Protein AF-A0A8C5E4V5-F1 (afdb_monomer_lite)

InterPro domains:
  IPR000863 Sulfotransferase domain [PF00685] (46-91)
  IPR027417 P-loop containing nucleoside triphosphate hydrolase [G3DSA:3.40.50.300] (38-113)
  IPR027417 P-loop containing nucleoside triphosphate hydrolase [SSF52540] (39-110)
  IPR037359 Heparan sulfate sulfotransferase [PTHR10605] (29-109)

Secondary structure (DSSP, 8-state):
-HHHHHHHHHHHHHHHHHHHHHHHHHHHHHHTT-S-PPPEE---SEEE---TTTTHHHHHHHHTTSTTEEE-SS---GGGGGS-HHHHHHTSPEE-TTSEEEEE-TTGGG-----

Foldseek 3Di:
DVVVVVVVVVVVVVVVVVVVVVVVVVVVVLVPQPDFDWFAQDAAPEEAQDDVVPCVVVVVVVQVVDPQEDEQPDADDCVCPVVDPVVNSVSWDRHTSNHGTYYYDNCNVPPDPDD

Organism: Gouania willdenowi (NCBI:txid441366)

Structure (mmCIF, N/CA/C/O backbone):
data_AF-A0A8C5E4V5-F1
#
_entry.id   AF-A0A8C5E4V5-F1
#
loop_
_atom_site.group_PDB
_atom_site.id
_atom_site.type_symbol
_atom_site.label_atom_id
_atom_site.label_alt_id
_atom_site.label_comp_id
_atom_site.label_asym_id
_atom_site.label_entity_id
_atom_site.label_seq_id
_atom_site.pdbx_PDB_ins_code
_atom_site.Cartn_x
_atom_site.Cartn_y
_atom_site.Cartn_z
_atom_site.occupancy
_atom_site.B_iso_or_equiv
_atom_site.auth_seq_id
_atom_site.auth_comp_id
_atom_site.auth_asym_id
_atom_site.auth_atom_id
_atom_site.pdbx_PDB_model_num
ATOM 1 N N . MET A 1 1 ? -9.173 46.597 8.078 1.00 83.88 1 MET A N 1
ATOM 2 C CA . MET A 1 1 ? -8.105 45.690 8.565 1.00 83.88 1 MET A CA 1
ATOM 3 C C . MET A 1 1 ? -8.649 44.554 9.434 1.00 83.88 1 MET A C 1
ATOM 5 O O . MET A 1 1 ? -8.248 43.423 9.221 1.00 83.88 1 MET A O 1
ATOM 9 N N . LEU A 1 2 ? -9.594 44.792 10.354 1.00 93.81 2 LEU A N 1
ATOM 10 C CA . LEU A 1 2 ? -10.179 43.715 11.175 1.00 93.81 2 LEU A CA 1
ATOM 11 C C . LEU A 1 2 ? -11.005 42.696 10.358 1.00 93.81 2 LEU A C 1
ATOM 13 O O . LEU A 1 2 ? -10.870 41.494 10.549 1.00 93.81 2 LEU A O 1
ATOM 17 N N . TRP A 1 3 ? -11.804 43.168 9.395 1.00 90.75 3 TRP A N 1
ATOM 18 C CA . TRP A 1 3 ? -12.663 42.307 8.568 1.00 90.75 3 TRP A CA 1
ATOM 19 C C . TRP A 1 3 ? -11.881 41.338 7.672 1.00 90.75 3 TRP A C 1
ATOM 21 O O . TRP A 1 3 ? -12.256 40.182 7.522 1.00 90.75 3 TRP A O 1
ATOM 31 N N . THR A 1 4 ? -10.757 41.787 7.111 1.00 94.31 4 THR A N 1
ATOM 32 C CA . THR A 1 4 ? -9.878 40.942 6.290 1.00 94.31 4 THR A CA 1
ATOM 33 C C . THR A 1 4 ? -9.225 39.842 7.122 1.00 94.31 4 THR A C 1
ATOM 35 O O . THR A 1 4 ? -9.109 38.716 6.652 1.00 94.31 4 THR A O 1
ATOM 38 N N . VAL A 1 5 ? -8.859 40.139 8.375 1.00 95.94 5 VAL A N 1
ATOM 39 C CA . VAL A 1 5 ? -8.329 39.139 9.315 1.00 95.94 5 VAL A CA 1
ATOM 40 C C . VAL A 1 5 ? -9.419 38.143 9.714 1.00 95.94 5 VAL A C 1
ATOM 42 O O . VAL A 1 5 ? -9.175 36.943 9.713 1.00 95.94 5 VAL A O 1
ATOM 45 N N . LEU A 1 6 ? -10.639 38.612 9.984 1.00 96.25 6 LEU A N 1
ATOM 46 C CA . LEU A 1 6 ? -11.760 37.754 10.372 1.00 96.25 6 LEU A CA 1
ATOM 47 C C . LEU A 1 6 ? -12.195 36.821 9.228 1.00 96.25 6 LEU A C 1
ATOM 49 O O . LEU A 1 6 ? -12.428 35.636 9.451 1.00 96.25 6 LEU A O 1
ATOM 53 N N . PHE A 1 7 ? -12.207 37.324 7.991 1.00 96.50 7 PHE A N 1
ATOM 54 C CA . PHE A 1 7 ? -12.458 36.520 6.795 1.00 96.50 7 PHE A CA 1
ATOM 55 C C . PHE A 1 7 ? -11.343 35.496 6.537 1.00 96.50 7 PHE A C 1
ATOM 57 O O . PHE A 1 7 ? -11.631 34.337 6.244 1.00 96.50 7 PHE A O 1
ATOM 64 N N . ALA A 1 8 ? -10.074 35.881 6.708 1.00 95.56 8 ALA A N 1
ATOM 65 C CA . ALA A 1 8 ? -8.949 34.954 6.589 1.00 95.56 8 ALA A CA 1
ATOM 66 C C . ALA A 1 8 ? -8.998 33.842 7.654 1.00 95.56 8 ALA A C 1
ATOM 68 O O . ALA A 1 8 ? -8.788 32.676 7.327 1.00 95.56 8 ALA A O 1
ATOM 69 N N . LEU A 1 9 ? -9.336 34.170 8.906 1.00 95.94 9 LEU A N 1
ATOM 70 C CA . LEU A 1 9 ? -9.507 33.182 9.977 1.00 95.94 9 LEU A CA 1
ATOM 71 C C . LEU A 1 9 ? -10.674 32.227 9.699 1.00 95.94 9 LEU A C 1
ATOM 73 O O . LEU A 1 9 ? -10.533 31.025 9.917 1.00 95.94 9 LEU A O 1
ATOM 77 N N . LEU A 1 10 ? -11.791 32.733 9.166 1.00 96.44 10 LEU A N 1
ATOM 78 C CA . LEU A 1 10 ? -12.921 31.903 8.742 1.00 96.44 10 LEU A CA 1
ATOM 79 C C . LEU A 1 10 ? -12.504 30.930 7.629 1.00 96.44 10 LEU A C 1
ATOM 81 O O . LEU A 1 10 ? -12.789 29.740 7.723 1.00 96.44 10 LEU A O 1
ATOM 85 N N . LEU A 1 11 ? -11.787 31.411 6.607 1.00 96.19 11 LEU A N 1
ATOM 86 C CA . LEU A 1 11 ? -11.284 30.567 5.519 1.00 96.19 11 LEU A CA 1
ATOM 87 C C . LEU A 1 11 ? -10.325 29.488 6.027 1.00 96.19 11 LEU A C 1
ATOM 89 O O . LEU A 1 11 ? -10.443 28.334 5.623 1.00 96.19 11 LEU A O 1
ATOM 93 N N . ILE A 1 12 ? -9.415 29.832 6.943 1.00 96.25 12 ILE A N 1
ATOM 94 C CA . ILE A 1 12 ? -8.496 28.865 7.554 1.00 96.25 12 ILE A CA 1
ATOM 95 C C . ILE A 1 12 ? -9.281 27.818 8.354 1.00 96.25 12 ILE A C 1
ATOM 97 O O . ILE A 1 12 ? -9.052 26.628 8.164 1.00 96.25 12 ILE A O 1
ATOM 101 N N . LEU A 1 13 ? -10.243 28.220 9.190 1.00 96.06 13 LEU A N 1
ATOM 102 C CA . LEU A 1 13 ? -11.082 27.288 9.955 1.00 96.06 13 LEU A CA 1
ATOM 103 C C . LEU A 1 13 ? -11.893 26.353 9.044 1.00 96.06 13 LEU A C 1
ATOM 105 O O . LEU A 1 13 ? -11.969 25.149 9.299 1.00 96.06 13 LEU A O 1
ATOM 109 N N . VAL A 1 14 ? -12.449 26.869 7.946 1.00 96.25 14 VAL A N 1
ATOM 110 C CA . VAL A 1 14 ? -13.151 26.050 6.946 1.00 96.25 14 VAL A CA 1
ATOM 111 C C . VAL A 1 14 ? -12.186 25.061 6.291 1.00 96.25 14 VAL A C 1
ATOM 113 O O . VAL A 1 14 ? -12.484 23.876 6.202 1.00 96.25 14 VAL A O 1
ATOM 116 N N . LEU A 1 15 ? -10.991 25.494 5.897 1.00 95.38 15 LEU A N 1
ATOM 117 C CA . LEU A 1 15 ? -10.023 24.619 5.236 1.00 95.38 15 LEU A CA 1
ATOM 118 C C . LEU A 1 15 ? -9.493 23.524 6.182 1.00 95.38 15 LEU A C 1
ATOM 120 O O . LEU A 1 15 ? -9.353 22.371 5.774 1.00 95.38 15 LEU A O 1
ATOM 124 N N . GLN A 1 16 ? -9.288 23.850 7.463 1.00 94.62 16 GLN A N 1
ATOM 125 C CA . GLN A 1 16 ? -8.913 22.886 8.503 1.00 94.62 16 GLN A CA 1
ATOM 126 C C . GLN A 1 16 ? -10.030 21.872 8.786 1.00 94.62 16 GLN A C 1
ATOM 128 O O . GLN A 1 16 ? -9.755 20.680 8.914 1.00 94.62 16 GLN A O 1
ATOM 133 N N . THR A 1 17 ? -11.294 22.306 8.836 1.00 92.75 17 THR A N 1
ATOM 134 C CA . THR A 1 17 ? -12.431 21.390 9.048 1.00 92.75 17 THR A CA 1
ATOM 135 C C . THR A 1 17 ? -12.646 20.461 7.855 1.00 92.75 17 THR A C 1
ATOM 137 O O . THR A 1 17 ? -12.847 19.267 8.060 1.00 92.75 17 THR A O 1
ATOM 140 N N . GLN A 1 18 ? -12.514 20.956 6.621 1.00 92.31 18 GLN A N 1
ATOM 141 C CA . GLN A 1 18 ? -12.588 20.127 5.409 1.00 92.31 18 GLN A CA 1
ATOM 142 C C . GLN A 1 18 ? -11.464 19.083 5.360 1.00 92.31 18 GLN A C 1
ATOM 144 O O . GLN A 1 18 ? -11.721 17.906 5.107 1.00 92.31 18 GLN A O 1
ATOM 149 N N . MET A 1 19 ? -10.229 19.481 5.685 1.00 89.06 19 MET A N 1
ATOM 150 C CA . MET A 1 19 ? -9.109 18.548 5.826 1.00 89.06 19 MET A CA 1
ATOM 151 C C . MET A 1 19 ? -9.368 17.502 6.912 1.00 89.06 19 MET A C 1
ATOM 153 O O . MET A 1 19 ? -9.119 16.319 6.694 1.00 89.06 19 MET A O 1
ATOM 157 N N . PHE A 1 20 ? -9.891 17.909 8.069 1.00 88.00 20 PHE A N 1
ATOM 158 C CA . PHE A 1 20 ? -10.152 16.997 9.179 1.00 88.00 20 PHE A CA 1
ATOM 159 C C . PHE A 1 20 ? -11.266 15.992 8.864 1.00 88.00 20 PHE A C 1
ATOM 161 O O . PHE A 1 20 ? -11.134 14.816 9.194 1.00 88.00 20 PHE A O 1
ATOM 168 N N . VAL A 1 21 ? -12.337 16.424 8.191 1.00 86.50 21 VAL A N 1
ATOM 169 C CA . VAL A 1 21 ? -13.414 15.537 7.724 1.00 86.50 21 VAL A CA 1
ATOM 170 C C . VAL A 1 21 ? -12.884 14.560 6.676 1.00 86.50 21 VAL A C 1
ATOM 172 O O . VAL A 1 21 ? -13.125 13.365 6.800 1.00 86.50 21 VAL A O 1
ATOM 175 N N . CYS A 1 22 ? -12.094 15.032 5.707 1.00 77.19 22 CYS A N 1
ATOM 176 C CA . CYS A 1 22 ? -11.460 14.176 4.702 1.00 77.19 22 CYS A CA 1
ATOM 177 C C . CYS A 1 22 ? -10.533 13.131 5.346 1.00 77.19 22 CYS A C 1
ATOM 179 O O . CYS A 1 22 ? -10.612 11.944 5.037 1.00 77.19 22 CYS A O 1
ATOM 181 N N . LEU A 1 23 ? -9.703 13.547 6.307 1.00 78.00 23 LEU A N 1
ATOM 182 C CA . LEU A 1 23 ? -8.795 12.652 7.022 1.00 78.00 23 LEU A CA 1
ATOM 183 C C . LEU A 1 23 ? -9.555 11.643 7.895 1.00 78.00 23 LEU A C 1
ATOM 185 O O . LEU A 1 23 ? -9.177 10.472 7.946 1.00 78.00 23 LEU A O 1
ATOM 189 N N . LYS A 1 24 ? -10.643 12.072 8.551 1.00 78.56 24 LYS A N 1
ATOM 190 C CA . LYS A 1 24 ? -11.530 11.166 9.286 1.00 78.56 24 LYS A CA 1
ATOM 191 C C . LYS A 1 24 ? -12.157 10.146 8.356 1.00 78.56 24 LYS A C 1
ATOM 193 O O . LYS A 1 24 ? -12.103 8.975 8.695 1.00 78.56 24 LYS A O 1
ATOM 198 N N . GLU A 1 25 ? -12.661 10.565 7.200 1.00 75.56 25 GLU A N 1
ATOM 199 C CA . GLU A 1 25 ? -13.302 9.680 6.228 1.00 75.56 25 GLU A CA 1
ATOM 200 C C . GLU A 1 25 ? -12.322 8.648 5.647 1.00 75.56 25 GLU A C 1
ATOM 202 O O . GLU A 1 25 ? -12.647 7.468 5.504 1.00 75.56 25 GLU A O 1
ATOM 207 N N . LEU A 1 26 ? -11.074 9.059 5.396 1.00 62.75 26 LEU A N 1
ATOM 208 C CA . LEU A 1 26 ? -9.988 8.143 5.040 1.00 62.75 26 LEU A CA 1
ATOM 209 C C . LEU A 1 26 ? -9.668 7.161 6.181 1.00 62.75 26 LEU A C 1
ATOM 211 O O . LEU A 1 26 ? -9.434 5.979 5.922 1.00 62.75 26 LEU A O 1
ATOM 215 N N . ARG A 1 27 ? -9.707 7.606 7.445 1.00 64.88 27 ARG A N 1
ATOM 216 C CA . ARG A 1 27 ? -9.503 6.735 8.616 1.00 64.88 27 ARG A CA 1
ATOM 217 C C . ARG A 1 27 ? -10.673 5.763 8.828 1.00 64.88 27 ARG A C 1
ATOM 219 O O . ARG A 1 27 ? -10.416 4.588 9.079 1.00 64.88 27 ARG A O 1
ATOM 226 N N . THR A 1 28 ? -11.934 6.187 8.692 1.00 55.31 28 THR A N 1
ATOM 227 C CA . THR A 1 28 ? -13.123 5.319 8.848 1.00 55.31 28 THR A CA 1
ATOM 228 C C . THR A 1 28 ? -13.224 4.260 7.760 1.00 55.31 28 THR A C 1
ATOM 230 O O . THR A 1 28 ? -13.613 3.129 8.062 1.00 55.31 28 THR A O 1
ATOM 233 N N . ARG A 1 29 ? -12.806 4.565 6.522 1.00 53.06 29 ARG A N 1
ATOM 234 C CA . ARG A 1 29 ? -12.667 3.549 5.461 1.00 53.06 29 ARG A CA 1
ATOM 235 C C . ARG A 1 29 ? -11.672 2.445 5.821 1.00 53.06 29 ARG A C 1
A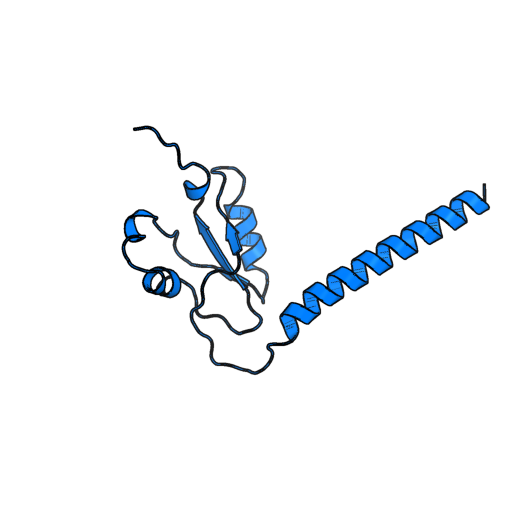TOM 237 O O . ARG A 1 29 ? -11.843 1.316 5.380 1.00 53.06 29 ARG A O 1
ATOM 244 N N . HIS A 1 30 ? -10.669 2.742 6.646 1.00 55.47 30 HIS A N 1
ATOM 245 C CA . HIS A 1 30 ? -9.716 1.740 7.128 1.00 55.47 30 HIS A CA 1
ATOM 246 C C . HIS A 1 30 ? -10.259 0.919 8.313 1.00 55.47 30 HIS A C 1
ATOM 248 O O . HIS A 1 30 ? -9.864 -0.226 8.511 1.00 55.47 30 HIS A O 1
ATOM 254 N N . SER A 1 31 ? -11.172 1.485 9.114 1.00 52.56 31 SER A N 1
ATOM 255 C CA . SER A 1 31 ? -11.671 0.868 10.355 1.00 52.56 31 SER A CA 1
ATOM 256 C C . SER A 1 31 ? -12.909 -0.022 10.189 1.00 52.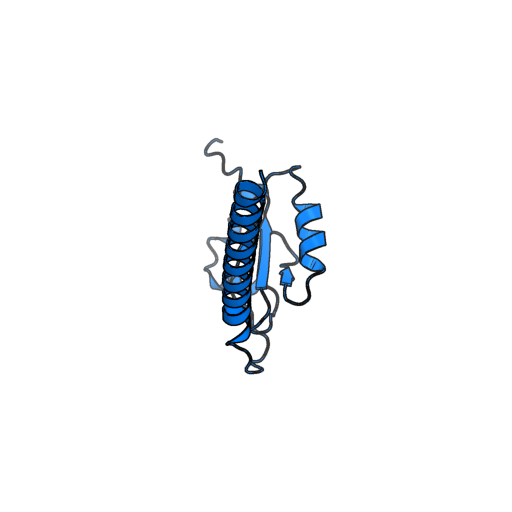56 31 SER A C 1
ATOM 258 O O . SER A 1 31 ? -13.214 -0.792 11.090 1.00 52.56 31 SER A O 1
ATOM 260 N N . THR A 1 32 ? -13.618 0.031 9.060 1.00 52.38 32 THR A N 1
ATOM 261 C CA . THR A 1 32 ? -14.883 -0.712 8.861 1.00 52.38 32 THR A CA 1
ATOM 262 C C . THR A 1 32 ? -14.718 -2.215 8.583 1.00 52.38 32 THR A C 1
ATOM 264 O O . THR A 1 32 ? -15.711 -2.923 8.454 1.00 52.38 32 THR A O 1
ATOM 267 N N . LEU A 1 33 ? -13.486 -2.736 8.564 1.00 54.66 33 LEU A N 1
ATOM 268 C CA . LEU A 1 33 ? -13.192 -4.169 8.418 1.00 54.66 33 LEU A CA 1
ATOM 269 C C . LEU A 1 33 ? -12.777 -4.850 9.740 1.00 54.66 33 LEU A C 1
ATOM 271 O O . LEU A 1 33 ? -12.120 -5.889 9.736 1.00 54.66 33 LEU A O 1
ATOM 275 N N . SER A 1 34 ? -13.113 -4.267 10.891 1.00 54.19 34 SER A N 1
ATOM 276 C CA . SER A 1 34 ? -12.718 -4.763 12.214 1.00 54.19 34 SER A CA 1
ATOM 277 C C . SER A 1 34 ? -13.601 -5.914 12.718 1.00 54.19 34 SER A C 1
ATOM 279 O O . SER A 1 34 ? -14.155 -5.851 13.813 1.00 54.19 34 SER A O 1
ATOM 281 N N . PHE A 1 35 ? -13.724 -6.981 11.933 1.00 63.28 35 PHE A N 1
ATOM 282 C CA . PHE A 1 35 ? -13.895 -8.312 12.511 1.00 63.28 35 PHE A CA 1
ATOM 283 C C . PHE A 1 35 ? -12.503 -8.946 12.579 1.00 63.28 35 PHE A C 1
ATOM 285 O O . PHE A 1 35 ? -11.733 -8.781 11.628 1.00 63.28 35 PHE A O 1
ATOM 292 N N . PRO A 1 36 ? -12.133 -9.640 13.671 1.00 65.38 36 PRO A N 1
ATOM 293 C CA . PRO A 1 36 ? -10.844 -10.313 13.776 1.00 65.38 36 PRO A CA 1
ATOM 294 C C . PRO A 1 36 ? -10.843 -11.539 12.857 1.00 65.38 36 PRO A C 1
ATOM 296 O O . PRO A 1 36 ? -11.012 -12.677 13.286 1.00 65.38 36 PRO A O 1
ATOM 299 N N . LEU A 1 37 ? -10.706 -11.292 11.557 1.00 74.06 37 LEU A N 1
ATOM 300 C CA . LEU A 1 37 ? -10.416 -12.319 10.575 1.00 74.06 37 LEU A CA 1
ATOM 301 C C . LEU A 1 37 ? -8.970 -12.777 10.780 1.00 74.06 37 LEU A C 1
ATOM 303 O O . LEU A 1 37 ? -8.104 -11.947 11.082 1.00 74.06 37 LEU A O 1
ATOM 307 N N . PRO A 1 38 ? -8.687 -14.076 10.602 1.00 84.44 38 PRO A N 1
ATOM 308 C CA . PRO A 1 38 ? -7.320 -14.558 10.638 1.00 84.44 38 PRO A CA 1
ATOM 309 C C . PRO A 1 38 ? -6.472 -13.793 9.605 1.00 84.44 38 PRO A C 1
ATOM 311 O O . PRO A 1 38 ? -6.958 -13.502 8.500 1.00 84.44 38 PRO A O 1
ATOM 314 N N . PRO A 1 39 ? -5.213 -13.459 9.940 1.00 88.12 39 PRO A N 1
ATOM 315 C CA . PRO A 1 39 ? -4.293 -12.862 8.987 1.00 88.12 39 PRO A CA 1
ATOM 316 C C . PRO A 1 39 ? -4.208 -13.734 7.737 1.00 88.12 39 PRO A C 1
ATOM 318 O O . PRO A 1 39 ? -4.076 -14.955 7.829 1.00 88.12 39 PRO A O 1
ATOM 321 N N . HIS A 1 40 ? -4.273 -13.114 6.566 1.00 90.88 40 HIS A N 1
ATOM 322 C CA . HIS A 1 40 ? -4.152 -13.818 5.295 1.00 90.88 40 HIS A CA 1
ATOM 323 C C . HIS A 1 40 ? -3.234 -13.050 4.349 1.00 90.88 40 HIS A C 1
ATOM 325 O O . HIS A 1 40 ? -2.987 -11.851 4.512 1.00 90.88 40 HIS A O 1
ATOM 331 N N . GLN A 1 41 ? -2.686 -13.765 3.369 1.00 92.31 41 GLN A N 1
ATOM 332 C CA . GLN A 1 41 ? -1.910 -13.146 2.305 1.00 92.31 41 GLN A CA 1
ATOM 333 C C . GLN A 1 41 ? -2.878 -12.494 1.324 1.00 92.31 41 GLN A C 1
ATOM 335 O O . GLN A 1 41 ? -3.791 -13.140 0.807 1.00 92.31 41 GLN A O 1
ATOM 340 N N . ARG A 1 42 ? -2.664 -11.215 1.044 1.00 90.94 42 ARG A N 1
ATOM 341 C CA . ARG A 1 42 ? -3.411 -10.449 0.043 1.00 90.94 42 ARG A CA 1
ATOM 342 C C . ARG A 1 42 ? -2.441 -9.720 -0.864 1.00 90.94 42 ARG A C 1
ATOM 344 O O . ARG A 1 42 ? -1.246 -9.678 -0.601 1.00 90.94 42 ARG A O 1
ATOM 351 N N . LEU A 1 43 ? -2.965 -9.191 -1.960 1.00 91.75 43 LEU A N 1
ATOM 352 C CA . LEU A 1 43 ? -2.176 -8.371 -2.871 1.00 91.75 43 LEU A CA 1
ATOM 353 C C . LEU A 1 43 ? -1.757 -7.068 -2.174 1.00 91.75 43 LEU A C 1
ATOM 355 O O . LEU A 1 43 ? -2.470 -6.612 -1.274 1.00 91.75 43 LEU A O 1
ATOM 359 N N . PRO A 1 44 ? -0.628 -6.466 -2.578 1.00 91.62 44 PRO A N 1
ATOM 360 C CA . PRO A 1 44 ? -0.215 -5.190 -2.025 1.00 91.62 44 PRO A CA 1
ATOM 361 C C . PRO A 1 44 ? -1.260 -4.119 -2.335 1.00 91.62 44 PRO A C 1
ATOM 363 O O . PRO A 1 44 ? -1.726 -3.995 -3.468 1.00 91.62 44 PRO A O 1
ATOM 366 N N . GLY A 1 45 ? -1.625 -3.347 -1.313 1.00 91.06 45 GLY A N 1
ATOM 367 C CA . GLY A 1 45 ? -2.508 -2.191 -1.462 1.00 91.06 45 GLY A CA 1
ATOM 368 C C . GLY A 1 45 ? -1.769 -0.960 -1.987 1.00 91.06 45 GLY A C 1
ATOM 369 O O . GLY A 1 45 ? -2.397 -0.056 -2.529 1.00 91.06 45 GLY A O 1
ATOM 370 N N . ALA A 1 46 ? -0.439 -0.936 -1.862 1.00 91.81 46 ALA A N 1
ATOM 371 C CA . ALA A 1 46 ? 0.415 0.061 -2.493 1.00 91.81 46 ALA A CA 1
ATOM 372 C C . ALA A 1 46 ? 1.807 -0.504 -2.823 1.00 91.81 46 ALA A C 1
ATOM 374 O O . ALA A 1 46 ? 2.296 -1.442 -2.190 1.00 91.81 46 ALA A O 1
ATOM 375 N N . ILE A 1 47 ? 2.430 0.078 -3.850 1.00 91.19 47 ILE A N 1
ATOM 376 C CA . ILE A 1 47 ? 3.704 -0.369 -4.419 1.00 91.19 47 ILE A CA 1
ATOM 377 C C . ILE A 1 47 ? 4.641 0.834 -4.549 1.00 91.19 47 ILE A C 1
ATOM 379 O O . ILE A 1 47 ? 4.286 1.849 -5.150 1.00 91.19 47 ILE A O 1
ATOM 383 N N . ILE A 1 48 ? 5.860 0.712 -4.028 1.00 91.62 48 ILE A N 1
ATOM 384 C CA . ILE A 1 48 ? 6.937 1.683 -4.223 1.00 91.62 48 ILE A CA 1
ATOM 385 C C . ILE A 1 48 ? 7.739 1.270 -5.462 1.00 91.62 48 ILE A C 1
ATOM 387 O O . ILE A 1 48 ? 8.582 0.373 -5.415 1.00 91.62 48 ILE A O 1
ATOM 391 N N . ILE A 1 49 ? 7.487 1.955 -6.574 1.00 90.06 49 ILE A N 1
ATOM 392 C CA . ILE A 1 49 ? 8.021 1.605 -7.900 1.00 90.06 49 ILE A CA 1
ATOM 393 C C . ILE A 1 49 ? 9.452 2.113 -8.175 1.00 90.06 49 ILE A C 1
ATOM 395 O O . ILE A 1 49 ? 10.087 1.692 -9.138 1.00 90.06 49 ILE A O 1
ATOM 399 N N . GLY A 1 50 ? 9.976 3.040 -7.367 1.00 87.00 50 GLY A N 1
ATOM 400 C CA . GLY A 1 50 ? 11.252 3.720 -7.624 1.00 87.00 50 GLY A CA 1
ATOM 401 C C . GLY A 1 50 ? 11.288 5.152 -7.079 1.00 87.00 50 GLY A C 1
ATOM 402 O O . GLY A 1 50 ? 10.393 5.546 -6.342 1.00 87.00 50 GLY A O 1
ATOM 403 N N . VAL A 1 51 ? 12.317 5.958 -7.369 1.00 87.31 51 VAL A N 1
ATOM 404 C CA . VAL A 1 51 ? 13.473 5.688 -8.253 1.00 87.31 51 VAL A CA 1
ATOM 405 C C . VAL A 1 51 ? 14.716 5.237 -7.483 1.00 87.31 51 VAL A C 1
ATOM 407 O O . VAL A 1 51 ? 14.872 5.507 -6.288 1.00 87.31 51 VAL A O 1
ATOM 410 N N . ARG A 1 52 ? 15.646 4.553 -8.162 1.00 80.69 52 ARG A N 1
ATOM 411 C CA . ARG A 1 52 ? 16.959 4.229 -7.578 1.00 80.69 52 ARG A CA 1
ATOM 412 C C . ARG A 1 52 ? 17.643 5.513 -7.098 1.00 80.69 52 ARG A C 1
ATOM 414 O O . ARG A 1 52 ? 17.639 6.512 -7.803 1.00 80.69 52 ARG A O 1
ATOM 421 N N . LYS A 1 53 ? 18.231 5.471 -5.897 1.00 83.38 53 LYS A N 1
ATOM 422 C CA . LYS A 1 53 ? 18.865 6.622 -5.219 1.00 83.38 53 LYS A CA 1
ATOM 423 C C . LYS A 1 53 ? 17.922 7.793 -4.875 1.00 83.38 53 LYS A C 1
ATOM 425 O O . LYS A 1 53 ? 18.393 8.781 -4.334 1.00 83.38 53 LYS A O 1
ATOM 430 N N . GLY A 1 54 ? 16.608 7.664 -5.075 1.00 84.81 54 GLY A N 1
ATOM 431 C CA . GLY A 1 54 ? 15.607 8.666 -4.674 1.00 84.81 54 GLY A CA 1
ATOM 432 C C . GLY A 1 54 ? 15.163 8.583 -3.209 1.00 84.81 54 GLY A C 1
ATOM 433 O O . GLY A 1 54 ? 14.137 9.145 -2.853 1.00 84.81 54 GLY A O 1
ATOM 434 N N . GLY A 1 55 ? 15.872 7.829 -2.362 1.00 87.62 55 GLY A N 1
ATOM 435 C CA . GLY A 1 55 ? 15.502 7.670 -0.950 1.00 87.62 55 GLY A CA 1
ATOM 436 C C . GLY A 1 55 ? 14.392 6.648 -0.671 1.00 87.62 55 GLY A C 1
ATOM 437 O O . GLY A 1 55 ? 13.842 6.636 0.426 1.00 87.62 55 GLY A O 1
ATOM 438 N N . THR A 1 56 ? 14.085 5.735 -1.602 1.00 88.81 56 THR A N 1
ATOM 439 C CA . THR A 1 56 ? 13.036 4.709 -1.400 1.00 88.81 56 THR A CA 1
ATOM 440 C C . THR A 1 56 ? 13.277 3.795 -0.199 1.00 88.81 56 THR A C 1
ATOM 442 O O . THR A 1 56 ? 12.324 3.283 0.378 1.00 88.81 56 THR A O 1
ATOM 445 N N . ARG A 1 57 ? 14.537 3.614 0.215 1.00 86.38 57 ARG A N 1
ATOM 446 C CA . ARG A 1 57 ? 14.882 2.888 1.443 1.00 86.38 57 ARG A CA 1
ATOM 447 C C . ARG A 1 57 ? 14.463 3.646 2.706 1.00 86.38 57 ARG A C 1
ATOM 449 O O . ARG A 1 57 ? 13.879 3.035 3.587 1.00 86.38 57 ARG A O 1
ATOM 456 N N . ALA A 1 58 ? 14.714 4.953 2.769 1.00 90.31 58 ALA A N 1
ATOM 457 C CA . ALA A 1 58 ? 14.317 5.774 3.914 1.00 90.31 58 ALA A CA 1
ATOM 458 C C . ALA A 1 58 ? 12.788 5.851 4.036 1.00 90.31 58 ALA A C 1
ATOM 460 O O . ALA A 1 58 ? 12.243 5.731 5.128 1.00 90.31 58 ALA A O 1
ATOM 461 N N . LEU A 1 59 ? 12.091 5.968 2.899 1.00 90.81 59 LEU A N 1
ATOM 462 C CA . LEU A 1 59 ? 10.631 5.889 2.862 1.00 90.81 59 LEU A CA 1
ATOM 463 C C . LEU A 1 59 ? 10.125 4.544 3.404 1.00 90.81 59 LEU A C 1
ATOM 465 O O . LEU A 1 59 ? 9.202 4.520 4.210 1.00 90.81 59 LEU A O 1
ATOM 469 N N . LEU A 1 60 ? 10.744 3.438 2.985 1.00 88.38 60 LEU A N 1
ATOM 470 C CA 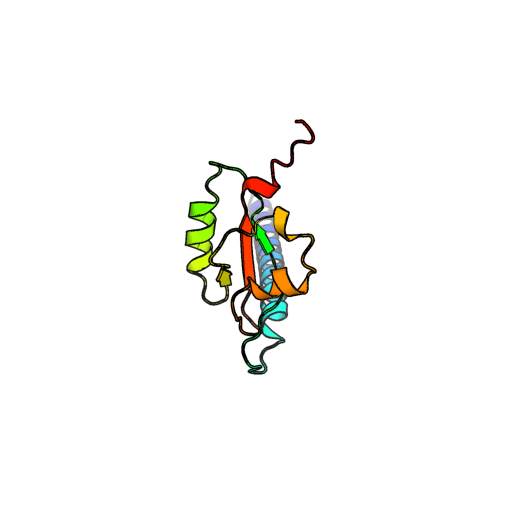. LEU A 1 60 ? 10.392 2.098 3.452 1.00 88.38 60 LEU A CA 1
ATOM 471 C C . LEU A 1 60 ? 10.596 1.949 4.964 1.00 88.38 60 LEU A C 1
ATOM 473 O O . LEU A 1 60 ? 9.702 1.460 5.645 1.00 88.38 60 LEU A O 1
ATOM 477 N N . GLU A 1 61 ? 11.736 2.397 5.492 1.00 89.56 61 GLU A N 1
ATOM 478 C CA . GLU A 1 61 ? 12.028 2.346 6.930 1.00 89.56 61 GLU A CA 1
ATOM 479 C C . GLU A 1 61 ? 11.026 3.183 7.738 1.00 89.56 61 GLU A C 1
ATOM 481 O O . GLU A 1 61 ? 10.534 2.721 8.763 1.00 89.56 61 GLU A O 1
ATOM 486 N N . MET A 1 62 ? 10.648 4.365 7.242 1.00 92.00 62 MET A N 1
ATOM 487 C CA . MET A 1 62 ? 9.655 5.221 7.894 1.00 92.00 62 MET A CA 1
ATOM 488 C C . MET A 1 62 ? 8.247 4.610 7.881 1.00 92.00 62 MET A C 1
ATOM 490 O O . MET A 1 62 ? 7.545 4.667 8.888 1.00 92.00 62 MET A O 1
ATOM 494 N N . LEU A 1 63 ? 7.838 3.994 6.769 1.00 91.12 63 LEU A N 1
ATOM 495 C CA . LEU A 1 63 ? 6.544 3.312 6.666 1.00 91.12 63 LEU A CA 1
ATOM 496 C C . LEU A 1 63 ? 6.478 2.065 7.554 1.00 91.12 63 LEU A C 1
ATOM 498 O O . LEU A 1 63 ? 5.435 1.794 8.139 1.00 91.12 63 LEU A O 1
ATOM 502 N N . ASN A 1 64 ? 7.594 1.350 7.710 1.00 88.06 64 ASN A N 1
ATOM 503 C CA . ASN A 1 64 ? 7.680 0.155 8.548 1.00 88.06 64 ASN A CA 1
ATOM 504 C C . ASN A 1 64 ? 7.554 0.447 10.058 1.00 88.06 64 ASN A C 1
ATOM 506 O O . ASN A 1 64 ? 7.401 -0.479 10.848 1.00 88.06 64 ASN A O 1
ATOM 510 N N . LEU A 1 65 ? 7.616 1.715 10.479 1.00 90.69 65 LEU A N 1
ATOM 511 C CA . LEU A 1 65 ? 7.327 2.115 11.863 1.00 90.69 65 LEU A CA 1
ATOM 512 C C . LEU A 1 65 ? 5.821 2.175 12.161 1.00 90.69 65 LEU A C 1
ATOM 514 O O . LEU A 1 65 ? 5.433 2.264 13.325 1.00 90.69 65 LEU A O 1
ATOM 518 N N . HIS A 1 66 ? 4.964 2.173 11.136 1.00 91.31 66 HIS A N 1
ATOM 519 C CA . HIS A 1 66 ? 3.528 2.333 11.313 1.00 91.31 66 HIS A CA 1
ATOM 520 C C . HIS A 1 66 ? 2.855 0.983 11.634 1.00 91.31 66 HIS A C 1
ATOM 522 O O . HIS A 1 66 ? 2.981 0.050 10.845 1.00 91.31 66 HIS A O 1
ATOM 528 N N . PRO A 1 67 ? 2.069 0.864 12.725 1.00 89.12 67 PRO A N 1
ATOM 529 C CA . PRO A 1 67 ? 1.473 -0.414 13.149 1.00 89.12 67 PRO A CA 1
ATOM 530 C C . PRO A 1 67 ? 0.469 -0.993 12.137 1.00 89.12 67 PRO A C 1
ATOM 532 O O . PRO A 1 67 ? 0.292 -2.208 12.041 1.00 89.12 67 PRO A O 1
ATOM 535 N N . ASP A 1 68 ? -0.167 -0.121 11.349 1.00 91.06 68 ASP A N 1
ATOM 536 C CA . ASP A 1 68 ? -1.106 -0.521 10.294 1.00 91.06 68 ASP A CA 1
ATOM 537 C C . ASP A 1 68 ? -0.407 -0.802 8.944 1.00 91.06 68 ASP A C 1
ATOM 539 O O . ASP A 1 68 ? -1.077 -0.805 7.916 1.00 91.06 68 ASP A O 1
ATOM 543 N N . VAL A 1 69 ? 0.917 -0.983 8.887 1.00 90.69 69 VAL A N 1
ATOM 544 C CA . VAL A 1 69 ? 1.661 -1.221 7.636 1.00 90.69 69 VAL A CA 1
ATOM 545 C C . VAL A 1 69 ? 2.539 -2.459 7.761 1.00 90.69 69 VAL A C 1
ATOM 547 O O . VAL A 1 69 ? 3.281 -2.611 8.720 1.00 90.69 69 VAL A O 1
ATOM 550 N N . GLU A 1 70 ? 2.487 -3.321 6.748 1.00 92.38 70 GLU A N 1
ATOM 551 C CA . GLU A 1 70 ? 3.293 -4.536 6.663 1.00 92.38 70 GLU A CA 1
ATOM 552 C C . GLU A 1 70 ? 3.993 -4.612 5.307 1.00 92.38 70 GLU A C 1
ATOM 554 O O . GLU A 1 70 ? 3.359 -4.574 4.247 1.00 92.38 70 GLU A O 1
ATOM 559 N N . MET A 1 71 ? 5.318 -4.733 5.340 1.00 90.12 71 MET A N 1
ATOM 560 C CA . MET A 1 71 ? 6.169 -4.709 4.152 1.00 90.12 71 MET A CA 1
ATOM 561 C C . MET A 1 71 ? 6.521 -6.122 3.671 1.00 90.12 71 MET A C 1
ATOM 563 O O . MET A 1 71 ? 6.880 -7.004 4.455 1.00 90.12 71 MET A O 1
ATOM 567 N N . ALA A 1 72 ? 6.514 -6.330 2.355 1.00 89.88 72 ALA A N 1
ATOM 568 C CA . ALA A 1 72 ? 7.137 -7.497 1.741 1.00 89.88 72 ALA A CA 1
ATOM 569 C C . ALA A 1 72 ? 8.658 -7.490 1.991 1.00 89.88 72 ALA A C 1
ATOM 571 O O . ALA A 1 72 ? 9.333 -6.480 1.794 1.00 89.88 72 ALA A O 1
ATOM 572 N N . LYS A 1 73 ? 9.204 -8.634 2.430 1.00 78.31 73 LYS A N 1
ATOM 573 C CA . LYS A 1 73 ? 10.622 -8.768 2.822 1.00 78.31 73 LYS A CA 1
ATOM 574 C C . LYS A 1 73 ? 11.591 -8.779 1.639 1.00 78.31 73 LYS A C 1
ATOM 576 O O . LYS A 1 73 ? 12.757 -8.438 1.810 1.00 78.31 73 LYS A O 1
ATOM 581 N N . ALA A 1 74 ? 11.129 -9.212 0.471 1.00 77.88 74 ALA A N 1
ATOM 582 C CA . ALA A 1 74 ? 11.950 -9.378 -0.721 1.00 77.88 74 ALA A CA 1
ATOM 583 C C . ALA A 1 74 ? 11.403 -8.536 -1.875 1.00 77.88 74 ALA A C 1
ATOM 585 O O . ALA A 1 74 ? 10.188 -8.384 -2.016 1.00 77.88 74 ALA A O 1
ATOM 586 N N . GLU A 1 75 ? 12.308 -8.012 -2.705 1.00 79.38 75 GLU A N 1
ATOM 587 C CA . GLU A 1 75 ? 11.930 -7.376 -3.968 1.00 79.38 75 GLU A CA 1
ATOM 588 C C . GLU A 1 75 ? 11.325 -8.434 -4.893 1.00 79.38 75 GLU A C 1
ATOM 590 O O . GLU A 1 75 ? 11.846 -9.548 -5.020 1.00 79.38 75 GLU A O 1
ATOM 595 N N . VAL A 1 76 ? 10.214 -8.095 -5.541 1.00 76.25 76 VAL A N 1
ATOM 596 C CA . VAL A 1 76 ? 9.550 -9.019 -6.454 1.00 76.25 76 VAL A CA 1
ATOM 597 C C . VAL A 1 76 ? 10.199 -8.880 -7.824 1.00 76.25 76 VAL A C 1
ATOM 599 O O . VAL A 1 76 ? 10.092 -7.855 -8.492 1.00 76.25 76 VAL A O 1
ATOM 602 N N . ASN A 1 77 ? 10.878 -9.936 -8.266 1.00 71.81 77 ASN A N 1
ATOM 603 C CA . ASN A 1 77 ? 11.447 -9.970 -9.608 1.00 71.81 77 ASN A CA 1
ATOM 604 C C . ASN A 1 77 ? 10.341 -10.222 -10.656 1.00 71.81 77 ASN A C 1
ATOM 606 O O . ASN A 1 77 ? 9.671 -11.259 -10.624 1.00 71.81 77 ASN A O 1
ATOM 610 N N . LEU A 1 78 ? 10.205 -9.298 -11.617 1.00 65.12 78 LEU A N 1
ATOM 611 C CA . LEU A 1 78 ? 9.272 -9.369 -12.751 1.00 65.12 78 LEU A CA 1
ATOM 612 C C . LEU A 1 78 ? 9.490 -10.584 -13.664 1.00 65.12 78 LEU A C 1
ATOM 614 O O . LEU A 1 78 ? 8.568 -10.984 -14.368 1.00 65.12 78 LEU A O 1
ATOM 618 N N . GLU A 1 79 ? 10.659 -11.225 -13.651 1.00 64.75 79 GLU A N 1
ATOM 619 C CA . GLU A 1 79 ? 10.902 -12.449 -14.435 1.00 64.75 79 GLU A CA 1
ATOM 620 C C . GLU A 1 79 ? 9.981 -13.608 -14.018 1.00 64.75 79 GLU A C 1
ATOM 622 O O . GLU A 1 79 ? 9.675 -14.501 -14.812 1.00 64.75 79 GLU A O 1
ATOM 627 N N . HIS A 1 80 ? 9.462 -13.561 -12.789 1.00 65.50 80 HIS A N 1
ATOM 628 C CA . HIS A 1 80 ? 8.488 -14.518 -12.283 1.00 65.50 80 HIS A CA 1
ATOM 629 C C . HIS A 1 80 ? 7.039 -14.164 -12.633 1.00 65.50 80 HIS A C 1
ATOM 631 O O . HIS A 1 80 ? 6.155 -14.932 -12.274 1.00 65.50 80 HIS A O 1
ATOM 637 N N . TYR A 1 81 ? 6.764 -13.085 -13.379 1.00 60.94 81 TYR A N 1
ATOM 638 C CA . TYR A 1 81 ? 5.400 -12.670 -13.749 1.00 60.94 81 TYR A CA 1
ATOM 639 C C . TYR A 1 81 ? 4.637 -13.731 -14.568 1.00 60.94 81 TYR A C 1
ATOM 641 O O . TYR A 1 81 ? 3.408 -13.768 -14.563 1.00 60.94 81 TYR A O 1
ATOM 649 N N . ARG A 1 82 ? 5.349 -14.668 -15.221 1.00 63.00 82 ARG A N 1
ATOM 650 C CA . ARG A 1 82 ? 4.740 -15.862 -15.847 1.00 63.00 82 ARG A CA 1
ATOM 651 C C . ARG A 1 82 ? 4.063 -16.787 -14.827 1.00 63.00 82 ARG A C 1
ATOM 653 O O . ARG A 1 82 ? 3.147 -17.529 -15.177 1.00 63.00 82 ARG A O 1
ATOM 660 N N . ARG A 1 83 ? 4.504 -16.760 -13.567 1.00 64.38 83 ARG A N 1
ATOM 661 C CA . ARG A 1 83 ? 3.838 -17.414 -12.440 1.00 64.38 83 ARG A CA 1
ATOM 662 C C . ARG A 1 83 ? 2.722 -16.469 -11.998 1.00 64.38 83 ARG A C 1
ATOM 664 O O . ARG A 1 83 ? 2.985 -15.396 -11.475 1.00 64.38 83 ARG A O 1
ATOM 671 N N . ARG A 1 84 ? 1.487 -16.872 -12.301 1.00 75.31 84 ARG A N 1
ATOM 672 C CA . ARG A 1 84 ? 0.203 -16.182 -12.068 1.00 75.31 84 ARG A CA 1
ATOM 673 C C . ARG A 1 84 ? 0.1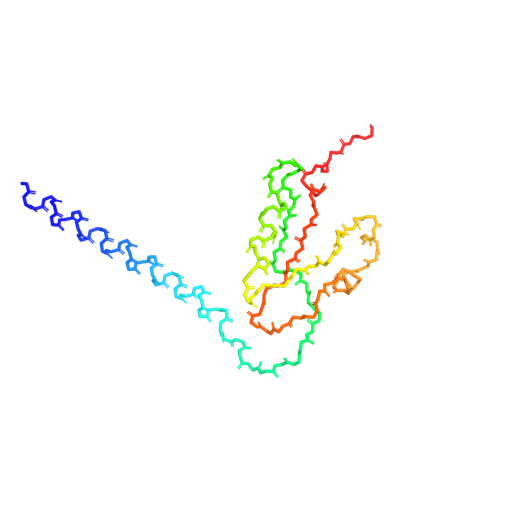33 -15.382 -10.753 1.00 75.31 84 ARG A C 1
ATOM 675 O O . ARG A 1 84 ? 0.854 -15.667 -9.805 1.00 75.31 84 ARG A O 1
ATOM 682 N N . LEU A 1 85 ? -0.835 -14.464 -10.666 1.00 84.38 85 LEU A N 1
ATOM 683 C CA . LEU A 1 85 ? -1.121 -13.572 -9.524 1.00 84.38 85 LEU A CA 1
ATOM 684 C C . LEU A 1 85 ? -1.056 -14.238 -8.130 1.00 84.38 85 LEU A C 1
ATOM 686 O O . LEU A 1 85 ? -0.716 -13.589 -7.145 1.00 84.38 85 LEU A O 1
ATOM 690 N N . ASP A 1 86 ? -1.352 -15.535 -8.045 1.00 87.25 86 ASP A N 1
ATOM 691 C CA . ASP A 1 86 ? -1.263 -16.320 -6.812 1.00 87.25 86 ASP A CA 1
ATOM 692 C C . ASP A 1 86 ? 0.167 -16.429 -6.266 1.00 87.25 86 ASP A C 1
ATOM 694 O O . ASP A 1 86 ? 0.361 -16.345 -5.056 1.00 87.25 86 ASP A O 1
ATOM 698 N N . TRP A 1 87 ? 1.175 -16.550 -7.137 1.00 86.12 87 TRP A N 1
ATOM 699 C CA . TRP A 1 87 ? 2.582 -16.523 -6.730 1.00 86.12 87 TRP A CA 1
ATOM 700 C C . TRP A 1 87 ? 2.965 -15.150 -6.175 1.00 86.12 87 TRP A C 1
ATOM 702 O O . TRP A 1 87 ? 3.629 -15.070 -5.146 1.00 86.12 87 TRP A O 1
ATOM 712 N N . TYR A 1 88 ? 2.501 -14.067 -6.807 1.00 87.75 88 TYR A N 1
ATOM 713 C CA . TYR A 1 88 ? 2.740 -12.709 -6.312 1.00 87.75 88 TYR A CA 1
ATOM 714 C C . TYR A 1 88 ? 2.102 -12.500 -4.934 1.00 87.75 88 TYR A C 1
ATOM 716 O O . TYR A 1 88 ? 2.759 -12.019 -4.014 1.00 87.75 88 TYR A O 1
ATOM 724 N N . ARG A 1 89 ? 0.856 -12.960 -4.755 1.00 89.38 89 ARG A N 1
ATOM 725 C CA . ARG A 1 89 ? 0.174 -12.966 -3.454 1.00 89.38 89 ARG A CA 1
ATOM 726 C C . ARG A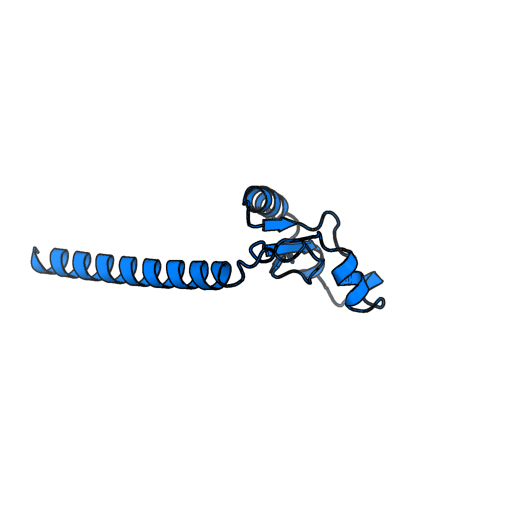 1 89 ? 0.954 -13.772 -2.413 1.00 89.38 89 ARG A C 1
ATOM 728 O O . ARG A 1 89 ? 1.048 -13.334 -1.273 1.00 89.38 89 ARG A O 1
ATOM 735 N N . SER A 1 90 ? 1.553 -14.901 -2.795 1.00 88.56 90 SER A N 1
ATOM 736 C CA . SER A 1 90 ? 2.325 -15.735 -1.867 1.00 88.56 90 SER A CA 1
ATOM 737 C C . SER A 1 90 ? 3.639 -15.095 -1.405 1.00 88.56 90 SER A C 1
ATOM 739 O O . SER A 1 90 ? 4.195 -15.541 -0.403 1.00 88.56 90 SER A O 1
ATOM 741 N N . GLN A 1 91 ? 4.148 -14.081 -2.118 1.00 88.69 91 GLN A N 1
ATOM 742 C CA . GLN A 1 91 ? 5.318 -13.300 -1.690 1.00 88.69 91 GLN A CA 1
ATOM 743 C C . GLN A 1 91 ? 4.969 -12.244 -0.629 1.00 88.69 91 GLN A C 1
ATOM 745 O O . GLN A 1 91 ? 5.868 -11.671 -0.013 1.00 88.69 91 GLN A O 1
ATOM 750 N N . MET A 1 92 ? 3.680 -11.967 -0.415 1.00 91.81 92 MET A N 1
ATOM 751 C CA . MET A 1 92 ? 3.227 -10.948 0.527 1.00 91.81 92 MET A CA 1
ATOM 752 C C . MET A 1 92 ? 3.186 -11.480 1.967 1.00 91.81 92 MET A C 1
ATOM 754 O O . MET A 1 92 ? 2.926 -12.671 2.189 1.00 91.81 92 MET A O 1
ATOM 758 N N . PRO A 1 93 ? 3.413 -10.613 2.970 1.00 92.69 93 PRO A N 1
ATOM 759 C CA . PRO A 1 93 ? 3.243 -10.984 4.366 1.00 92.69 93 PRO A CA 1
ATOM 760 C C . PRO A 1 93 ? 1.777 -11.311 4.681 1.00 92.69 93 PRO A C 1
ATOM 762 O O . PRO A 1 93 ? 0.844 -10.849 4.017 1.00 92.69 93 PRO A O 1
ATOM 765 N N . LEU A 1 94 ? 1.576 -12.105 5.731 1.00 92.75 94 LEU A N 1
ATOM 766 C CA . LEU A 1 94 ? 0.266 -12.240 6.359 1.00 92.75 94 LEU A CA 1
ATOM 767 C C . LEU A 1 94 ? -0.084 -10.911 7.013 1.00 92.75 94 LEU A C 1
ATOM 769 O O . LEU A 1 94 ? 0.723 -10.361 7.754 1.00 92.75 94 LEU A O 1
ATOM 773 N N . THR A 1 95 ? -1.278 -10.401 6.743 1.00 91.19 95 THR A N 1
ATOM 774 C CA . THR A 1 95 ? -1.688 -9.097 7.265 1.00 91.19 95 THR A CA 1
ATOM 775 C C . THR A 1 95 ? -3.115 -9.157 7.784 1.00 91.19 95 THR A C 1
ATOM 777 O O . THR A 1 95 ? -3.965 -9.862 7.233 1.00 91.19 95 THR A O 1
ATOM 780 N N . SER A 1 96 ? -3.374 -8.418 8.857 1.00 90.31 96 SER A N 1
ATOM 781 C CA . SER A 1 96 ? -4.706 -8.306 9.458 1.00 90.31 96 SER A CA 1
ATOM 782 C C . SER A 1 96 ? -5.579 -7.342 8.657 1.00 90.31 96 SER A C 1
ATOM 784 O O . SER A 1 96 ? -5.059 -6.476 7.959 1.00 90.31 96 SER A O 1
ATOM 786 N N . SER A 1 97 ? -6.905 -7.425 8.779 1.00 83.69 97 SER A N 1
ATOM 787 C CA . SER A 1 97 ? -7.818 -6.670 7.904 1.00 83.69 97 SER A CA 1
ATOM 788 C C . SER A 1 97 ? -7.652 -5.141 7.924 1.00 83.69 97 SER A C 1
ATOM 790 O O . SER A 1 97 ? -8.004 -4.484 6.948 1.00 83.69 97 SER A O 1
ATOM 792 N N . GLY A 1 98 ? -7.112 -4.581 9.010 1.00 82.56 98 GLY A N 1
ATOM 793 C CA . GLY A 1 98 ? -6.823 -3.151 9.156 1.00 82.56 98 GLY A CA 1
ATOM 794 C C . GLY A 1 98 ? -5.377 -2.750 8.856 1.00 82.56 98 GLY A C 1
ATOM 795 O O . GLY A 1 98 ? -5.044 -1.590 9.042 1.00 82.56 98 GLY A O 1
ATOM 796 N N . GLN A 1 99 ? -4.511 -3.676 8.438 1.00 89.06 99 GLN A N 1
ATOM 797 C CA . GLN A 1 99 ? -3.146 -3.352 8.007 1.00 89.06 99 GLN A CA 1
ATOM 798 C C . GLN A 1 99 ? -3.112 -3.086 6.493 1.00 89.06 99 GLN A C 1
ATOM 800 O O . GLN A 1 99 ? -4.021 -3.491 5.769 1.00 89.06 99 GLN A O 1
ATOM 805 N N . LEU A 1 100 ? -2.065 -2.446 5.989 1.00 90.31 100 LEU A N 1
ATOM 806 C CA . LEU A 1 100 ? -1.797 -2.226 4.573 1.00 90.31 100 LEU A CA 1
ATOM 807 C C . LEU A 1 100 ? -0.581 -3.056 4.164 1.00 90.31 100 LEU A C 1
ATOM 809 O O . LEU A 1 100 ? 0.504 -2.883 4.711 1.00 90.31 100 LEU A O 1
ATOM 813 N N . THR A 1 101 ? -0.754 -3.932 3.179 1.00 92.81 101 THR A N 1
ATOM 814 C CA . THR A 1 101 ? 0.354 -4.676 2.573 1.00 92.81 101 THR A CA 1
ATOM 815 C C . THR A 1 101 ? 1.080 -3.791 1.562 1.00 92.81 101 THR A C 1
ATOM 817 O O . THR A 1 101 ? 0.448 -3.271 0.639 1.00 92.81 101 THR A O 1
ATOM 820 N N . LEU A 1 102 ? 2.396 -3.652 1.709 1.00 92.25 102 LEU A N 1
ATOM 821 C CA . LEU A 1 102 ? 3.249 -2.849 0.836 1.00 92.25 102 LEU A CA 1
ATOM 822 C C . LEU A 1 102 ? 4.360 -3.674 0.191 1.00 92.25 102 LEU A C 1
ATOM 824 O O . LEU A 1 102 ? 4.955 -4.552 0.812 1.00 92.25 102 LEU A O 1
ATOM 828 N N . GLU A 1 103 ? 4.694 -3.327 -1.046 1.00 92.06 103 GLU A N 1
ATOM 829 C CA . GLU A 1 103 ? 5.811 -3.903 -1.796 1.00 92.06 103 GLU A CA 1
ATOM 830 C C . GLU A 1 103 ? 6.728 -2.793 -2.327 1.00 92.06 103 GLU A C 1
ATOM 832 O O . GLU A 1 103 ? 6.272 -1.681 -2.603 1.00 92.06 103 GLU A O 1
ATOM 837 N N . LYS A 1 104 ? 8.033 -3.065 -2.447 1.00 89.56 104 LYS A N 1
ATOM 838 C CA . LYS A 1 104 ? 9.010 -2.112 -2.986 1.00 89.56 104 LYS A CA 1
ATOM 839 C C . LYS A 1 104 ? 9.932 -2.793 -3.989 1.00 89.56 104 LYS A C 1
ATOM 841 O O . LYS A 1 104 ? 10.794 -3.570 -3.588 1.00 89.56 104 LYS A O 1
ATOM 846 N N . THR A 1 105 ? 9.871 -2.358 -5.244 1.00 87.19 105 THR A N 1
ATOM 847 C CA . THR A 1 105 ? 10.796 -2.780 -6.301 1.00 87.19 105 THR A CA 1
ATOM 848 C C . THR A 1 105 ? 11.204 -1.560 -7.130 1.00 87.19 105 THR A C 1
ATOM 850 O O . THR A 1 105 ? 10.464 -1.128 -8.011 1.00 87.19 105 THR A O 1
ATOM 853 N N . PRO A 1 106 ? 12.399 -0.976 -6.895 1.00 80.38 106 PRO A N 1
ATOM 854 C CA . PRO A 1 106 ? 12.819 0.268 -7.546 1.00 80.38 106 PRO A CA 1
ATOM 855 C C . PRO A 1 106 ? 13.065 0.133 -9.052 1.00 80.38 106 PRO A C 1
ATOM 857 O O . PRO A 1 106 ? 13.256 1.138 -9.734 1.00 80.38 106 PRO A O 1
ATOM 860 N N . GLY A 1 107 ? 13.160 -1.105 -9.549 1.00 77.44 107 GLY A N 1
ATOM 861 C CA . GLY A 1 107 ? 13.335 -1.411 -10.966 1.00 77.44 107 GLY A CA 1
ATOM 862 C C . GLY A 1 107 ? 12.084 -1.161 -11.806 1.00 77.44 107 GLY A C 1
ATOM 863 O O . GLY A 1 107 ? 12.222 -0.979 -13.010 1.00 77.44 107 GLY A O 1
ATOM 864 N N . TYR A 1 108 ? 10.892 -1.087 -11.200 1.00 85.50 108 TYR A N 1
ATOM 865 C CA . TYR A 1 108 ? 9.646 -0.862 -11.943 1.00 85.50 108 TYR A CA 1
ATOM 866 C C . TYR A 1 108 ? 9.622 0.496 -12.646 1.00 85.50 108 TYR A C 1
ATOM 868 O O . TYR A 1 108 ? 9.058 0.620 -13.727 1.00 85.50 108 TYR A O 1
ATOM 876 N N . PHE A 1 109 ? 10.265 1.512 -12.067 1.00 83.56 109 PHE A N 1
ATOM 877 C CA . PHE A 1 109 ? 10.324 2.839 -12.671 1.00 83.56 109 PHE A CA 1
ATOM 878 C C . PHE A 1 109 ? 11.140 2.888 -13.973 1.00 83.56 109 PHE A C 1
ATOM 880 O O . PHE A 1 109 ? 10.873 3.721 -14.830 1.00 83.56 109 PHE A O 1
ATOM 887 N N . ALA A 1 110 ? 12.143 2.020 -14.126 1.00 73.12 110 ALA A N 1
ATOM 888 C CA . ALA A 1 110 ? 13.112 2.083 -15.220 1.00 73.12 110 ALA A CA 1
ATOM 889 C C . ALA A 1 110 ? 12.963 0.915 -16.204 1.00 73.12 110 ALA A C 1
ATOM 891 O O . ALA A 1 110 ? 13.964 0.366 -16.661 1.00 73.12 110 ALA A O 1
ATOM 892 N N . ILE A 1 111 ? 11.727 0.528 -16.541 1.00 64.25 111 ILE A N 1
ATOM 893 C CA . ILE A 1 111 ? 11.475 -0.386 -17.664 1.00 64.25 111 ILE A CA 1
ATOM 894 C C . ILE A 1 111 ? 11.786 0.381 -18.957 1.00 64.25 111 ILE A C 1
ATOM 896 O O . ILE A 1 111 ? 10.908 0.943 -19.606 1.00 64.25 111 ILE A O 1
ATOM 900 N N . THR A 1 112 ? 13.065 0.470 -19.308 1.00 53.25 112 THR A N 1
ATOM 901 C CA . THR A 1 112 ? 13.500 0.961 -20.611 1.00 53.25 112 THR A CA 1
ATOM 902 C C . THR A 1 112 ? 13.307 -0.164 -21.619 1.00 53.25 112 THR A C 1
ATOM 904 O O . THR A 1 112 ? 13.976 -1.194 -21.547 1.00 53.25 112 THR A O 1
ATOM 907 N N . SER A 1 113 ? 12.391 0.017 -22.567 1.00 49.75 113 SER A N 1
ATOM 908 C CA . SER A 1 113 ? 12.379 -0.749 -23.812 1.00 49.75 113 SER A CA 1
ATOM 909 C C . SER A 1 113 ? 13.670 -0.439 -24.580 1.00 49.75 113 SER A C 1
ATOM 911 O O . SER A 1 113 ? 13.763 0.613 -25.209 1.00 49.75 113 SER A O 1
ATOM 913 N N . GLY A 1 114 ? 14.684 -1.295 -24.4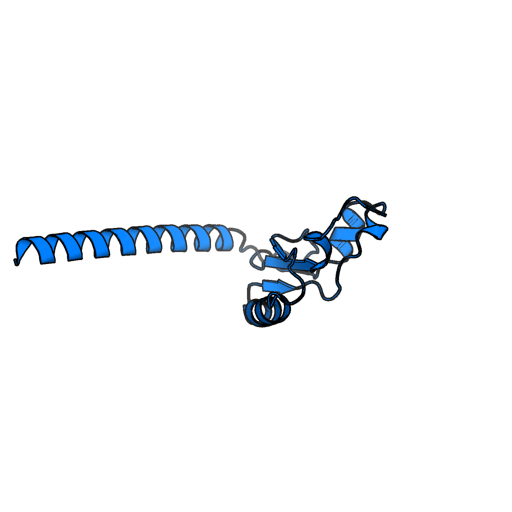85 1.00 50.38 114 GLY A N 1
ATOM 914 C CA . GLY A 1 114 ? 15.940 -1.088 -25.207 1.00 50.38 114 GLY A CA 1
ATOM 915 C C . GLY A 1 114 ? 17.082 -1.929 -24.660 1.00 50.38 114 GLY A C 1
ATOM 916 O O . GLY A 1 114 ? 17.834 -1.465 -23.807 1.00 50.38 114 GLY A O 1
ATOM 917 N N . SER A 1 115 ? 17.152 -3.168 -25.150 1.00 37.12 115 SER A N 1
ATOM 918 C CA . SER A 1 115 ? 18.399 -3.916 -25.344 1.00 37.12 115 SER A CA 1
ATOM 919 C C . SER A 1 115 ? 19.329 -3.183 -26.303 1.00 37.12 115 SER A C 1
ATOM 921 O O . SER A 1 115 ? 18.778 -2.690 -27.317 1.00 37.12 115 SER A O 1
#

pLDDT: mean 82.39, std 13.47, range [37.12, 96.5]

Radius of gyration: 20.28 Å; chains: 1; bounding box: 34×63×39 Å

Sequence (115 aa):
MLWTVLFALLLILVLQTQMFVCLKELRTRHSTLSFPLPPHQRLPGAIIIGVRKGGTRALLEMLNLHPDVEMAKAEVNLEHYRRRLDWYRSQMPLTSSGQLTLEKTPGYFAITSGS